Protein 3LDT (pdb70)

Sequence (141 aa):
GLVASIYRDSKRKIIRDLQKQDIQYVEYGDTRTLIIPTDKYFSSPRLNEICYPGLNNVIRLLNFYPQSTIYVAGFTDNVGSRKRKLSQAQAETTFLWANGIAAKRLKAEGYGDKNAISDNAIIHGSAQNRRIEIQWFTSEG

Solvent-accessible surface area: 8367 Å² total

Nearest PDB structures (foldseek):
  3ldt-assembly1_A-2  TM=1.003E+00  e=3.248E-28  Legionella pneumophila subsp. pneumophila str. Philadelphia 1
  6x65-assembly1_U  TM=7.907E-01  e=7.582E-18  Legionella pneumophila
  6jfw-assembly2_B  TM=7.444E-01  e=8.953E-09  Pseudomonas aeruginosa PAO1
  7muw-assembly1_BK  TM=6.669E-01  e=2.260E-05  Legionella pneumophila
  3wpx-assembly1_B  TM=5.841E-01  e=1.652E-04  Vibrio alginolyticus

Organism: Legionella pneumophila subsp. pneumophila (strain Philadelphia 1 / ATCC 33152 / DSM 7513) (NCBI:txid272624)

Radius of gyration: 14.78 Å; Cα contacts (8 Å, |Δi|>4): 199; chains: 1; bounding box: 31×34×52 Å

Secondary structure (DSSP, 8-state):
--TTHHHHHHHHHHHHHHHHTT-EEEEETTEEEEEEETTT----HHHHHHH-HHHHHHHHHHTT-TTSPEEEEEE-TTS----HHHHHHHHH--HHHHTT--TTTEEEPPTT-TTS---TTTS-GGGGTSEEEEEEE----

Foldseek 3Di:
DVVVVVVVVVLVVLQVVLVVLVWHWDDDAQKIKIKFQCVSQPADLCCCCVPRVNVVSVLVNVVVPLPKQKEKWWALVQPDDPPSPVGLVVSPSCSSVVVDRPPVSYDYADRPRPVDDQDCVRDDDNSNNGIMMMMIGHPPD

CATH classification: 3.30.1330.60

InterPro domains:
  IPR006665 OmpA-like domain [PF00691] (132-227)
  IPR006665 OmpA-like domain [PS51123] (120-237)
  IPR006665 OmpA-like domain [cd07185] (132-231)
  IPR027367 YMGG-like Gly-zipper [PF13441] (27-95)
  IPR036737 OmpA-like domain superfamily [G3DSA:3.30.1330.60] (92-238)
  IPR036737 OmpA-like domain superfamily [SSF103088] (120-233)
  IPR050330 Bacterial Outer Membrane Structural/Functional [PTHR30329] (100-236)

B-factor: mean 34.11, std 14.68, range [9.56, 80.3]

Structure (mmCIF, N/CA/C/O backbone):
data_3LDT
#
_entry.id   3LDT
#
_cell.length_a   78.062
_cell.length_b   78.062
_cell.length_c   140.044
_cell.angle_alpha   90.00
_cell.angle_beta   90.00
_cell.angle_gamma   90.00
#
_symmetry.space_group_name_H-M   'I 41 2 2'
#
loop_
_entity.id
_entity.type
_entity.pdbx_description
1 polymer 'Outer membrane protein, OmpA family protein'
2 non-polymer GLYCEROL
3 water water
#
loop_
_atom_site.group_PDB
_atom_site.id
_atom_site.type_symbol
_atom_site.label_atom_id
_atom_site.label_alt_id
_atom_site.label_comp_id
_atom_site.label_asym_id
_atom_site.label_entity_id
_atom_site.label_seq_id
_atom_site.pdbx_PDB_ins_code
_atom_site.Cartn_x
_atom_site.Cartn_y
_atom_site.Cartn_z
_atom_site.occupancy
_atom_site.B_iso_or_equiv
_atom_site.auth_seq_id
_atom_site.auth_comp_id
_atom_site.auth_asym_id
_atom_site.auth_atom_id
_atom_site.pdbx_PDB_model_num
ATOM 1 N N . GLY A 1 17 ? 69.634 -1.031 3.134 1.00 62.50 92 GLY A N 1
ATOM 2 C CA . GLY A 1 17 ? 71.029 -0.550 3.296 1.00 62.51 92 GLY A CA 1
ATOM 3 C C . GLY A 1 17 ? 71.195 0.774 2.590 1.00 62.67 92 GLY A C 1
ATOM 4 O O . GLY A 1 17 ? 70.511 1.012 1.594 1.00 62.84 92 GLY A O 1
ATOM 5 N N . LEU A 1 18 ? 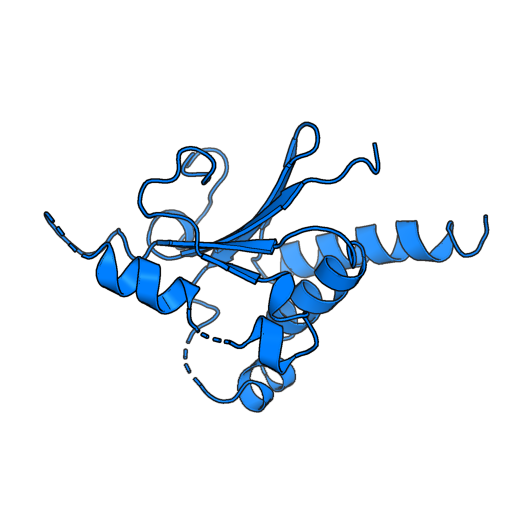72.106 1.611 3.089 1.00 62.45 93 LEU A N 1
ATOM 6 C CA . LEU A 1 18 ? 72.366 2.952 2.555 1.00 62.20 93 LEU A CA 1
ATOM 7 C C . LEU A 1 18 ? 71.747 3.885 3.576 1.00 61.12 93 LEU A C 1
ATOM 8 O O . LEU A 1 18 ? 72.418 4.731 4.165 1.00 61.30 93 LEU A O 1
ATOM 13 N N . VAL A 1 19 ? 70.442 3.722 3.754 1.00 60.28 94 VAL A N 1
ATOM 14 C CA . VAL A 1 19 ? 69.678 4.504 4.711 1.00 60.14 94 VAL A CA 1
ATOM 15 C C . VAL A 1 19 ? 69.760 3.749 6.044 1.00 59.61 94 VAL A C 1
ATOM 16 O O . VAL A 1 19 ? 68.992 3.980 6.975 1.00 61.11 94 VAL A O 1
ATOM 20 N N . ALA A 1 20 ? 70.713 2.827 6.112 1.00 58.26 95 ALA A N 1
ATOM 21 C CA . ALA A 1 20 ? 70.975 2.040 7.311 1.00 56.46 95 ALA A CA 1
ATOM 22 C C . ALA A 1 20 ? 72.455 2.275 7.478 1.00 55.46 95 ALA A C 1
ATOM 23 O O . ALA A 1 20 ? 73.042 2.057 8.537 1.00 55.24 95 ALA A O 1
ATOM 25 N N . SER A 1 21 ? 73.045 2.728 6.381 1.00 53.96 96 SER A N 1
ATOM 26 C CA . SER A 1 21 ? 74.457 3.041 6.323 1.00 52.94 96 SER A CA 1
ATOM 27 C C . SER A 1 21 ? 74.604 4.404 6.972 1.00 50.24 96 SER A C 1
ATOM 28 O O . SER A 1 21 ? 75.442 4.612 7.849 1.00 50.71 96 SER A O 1
ATOM 31 N N . ILE A 1 22 ? 73.758 5.325 6.533 1.00 47.58 97 ILE A N 1
ATOM 32 C CA . ILE A 1 22 ? 73.769 6.685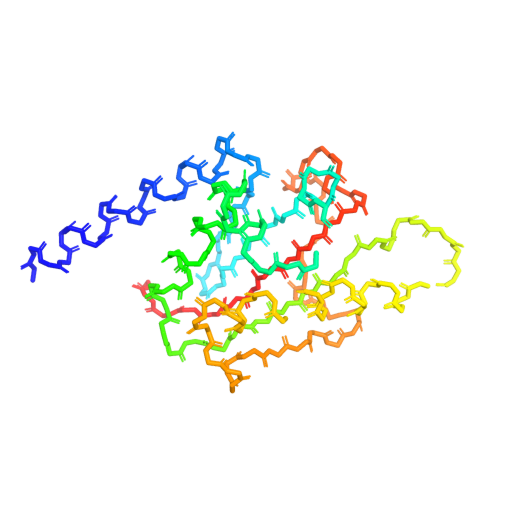 7.041 1.00 44.78 97 ILE A CA 1
ATOM 33 C C . ILE A 1 22 ? 73.350 6.735 8.511 1.00 42.29 97 ILE A C 1
ATOM 34 O O . ILE A 1 22 ? 73.964 7.440 9.311 1.00 41.23 97 ILE A O 1
ATOM 39 N N . TYR A 1 23 ? 72.311 5.987 8.864 1.00 39.71 98 TYR A N 1
ATOM 40 C CA . TYR A 1 23 ? 71.836 5.979 10.233 1.00 38.21 98 TYR A CA 1
ATOM 41 C C . TYR A 1 23 ? 72.894 5.489 11.225 1.00 36.21 98 TYR A C 1
ATOM 42 O O . TYR A 1 23 ? 73.187 6.180 12.193 1.00 35.30 98 TYR A O 1
ATOM 51 N N . ARG A 1 24 ? 73.482 4.320 10.984 1.00 35.85 99 ARG A N 1
ATOM 52 C CA . ARG A 1 24 ? 74.501 3.790 11.891 1.00 35.81 99 ARG A CA 1
ATOM 53 C C . ARG A 1 24 ? 75.656 4.759 12.072 1.00 34.04 99 ARG A C 1
ATOM 54 O O . ARG A 1 24 ? 76.116 4.977 13.187 1.00 33.32 99 ARG A O 1
ATOM 62 N N . ASP A 1 25 ? 76.123 5.331 10.969 1.00 31.41 100 ASP A N 1
ATOM 63 C CA . ASP A 1 25 ? 77.227 6.277 11.006 1.00 30.32 100 ASP A CA 1
ATOM 64 C C . ASP A 1 25 ? 76.848 7.531 11.803 1.00 28.51 100 ASP A C 1
ATOM 65 O O . ASP A 1 25 ? 77.649 8.047 12.577 1.00 26.86 100 ASP A O 1
ATOM 70 N N . SER A 1 26 ? 75.621 8.008 11.624 1.00 27.02 101 SER A N 1
ATOM 71 C CA . SER A 1 26 ? 75.154 9.192 12.346 1.00 26.82 101 SER A CA 1
ATOM 72 C C . SER A 1 26 ? 75.106 8.933 13.847 1.00 25.06 101 SER A C 1
ATOM 73 O O . SER A 1 26 ? 75.560 9.755 14.643 1.00 25.00 101 SER A O 1
ATOM 76 N N . LYS A 1 27 ? 74.547 7.787 14.225 1.00 24.49 102 LYS A N 1
ATOM 77 C CA . LYS A 1 27 ? 74.431 7.416 15.626 1.00 23.12 102 LYS A CA 1
ATOM 78 C C . LYS A 1 27 ? 75.795 7.388 16.305 1.00 22.40 102 LYS A C 1
ATOM 79 O O . LYS A 1 27 ? 75.952 7.918 17.405 1.00 21.63 102 LYS A O 1
ATOM 85 N N . ARG A 1 28 ? 76.786 6.792 15.648 1.00 20.25 103 ARG A N 1
ATOM 86 C CA . ARG A 1 28 ? 78.123 6.730 16.234 1.00 22.02 103 ARG A CA 1
ATOM 87 C C . ARG A 1 28 ? 78.680 8.138 16.475 1.00 21.54 103 ARG A C 1
ATOM 88 O O . ARG A 1 28 ? 79.380 8.382 17.456 1.00 20.87 103 ARG A O 1
ATOM 96 N N . LYS A 1 29 ? 78.357 9.069 15.585 1.00 21.11 104 LYS A N 1
ATOM 97 C CA . LYS A 1 29 ? 78.843 10.430 15.739 1.00 19.41 104 LYS A CA 1
ATOM 98 C C . LYS A 1 29 ? 78.104 11.150 16.856 1.00 16.27 104 LYS A C 1
ATOM 99 O O . LYS A 1 29 ? 78.700 11.907 17.614 1.00 16.09 104 LYS A O 1
ATOM 105 N N . ILE A 1 30 ? 76.805 10.913 16.960 1.00 15.76 105 ILE A N 1
ATOM 106 C CA . ILE A 1 30 ? 76.019 11.534 18.024 1.00 15.65 105 ILE A CA 1
ATOM 107 C C . ILE A 1 30 ? 76.599 11.102 19.372 1.00 15.20 105 ILE A C 1
ATOM 108 O O . ILE A 1 30 ? 76.852 11.923 20.249 1.00 13.50 105 ILE A O 1
ATOM 113 N N . ILE A 1 31 ? 76.841 9.804 19.515 1.00 16.30 106 ILE A N 1
ATOM 114 C CA . ILE A 1 31 ? 77.391 9.257 20.750 1.00 16.63 106 ILE A CA 1
ATOM 115 C C . ILE A 1 31 ? 78.729 9.898 21.090 1.00 18.45 106 ILE A C 1
ATOM 116 O O . ILE A 1 31 ? 78.976 10.279 22.236 1.00 15.97 106 ILE A O 1
ATOM 121 N N . ARG A 1 32 ? 79.578 10.042 20.080 1.00 19.38 107 ARG A N 1
ATOM 122 C CA . ARG A 1 32 ? 80.878 10.657 20.276 1.00 19.93 107 ARG A CA 1
ATOM 123 C C . ARG A 1 32 ? 80.740 12.125 20.680 1.00 19.39 107 ARG A C 1
ATOM 124 O O . ARG A 1 32 ? 81.461 12.598 21.555 1.00 18.95 107 ARG A O 1
ATOM 132 N N . ASP A 1 33 ? 79.820 12.853 20.050 1.00 18.62 108 ASP A N 1
ATOM 133 C CA . ASP A 1 33 ? 79.636 14.258 20.405 1.00 17.07 108 ASP A CA 1
ATOM 134 C C . ASP A 1 33 ? 79.095 14.382 21.820 1.00 16.25 108 ASP A C 1
ATOM 135 O O . ASP A 1 33 ? 79.498 15.271 22.571 1.00 13.55 108 ASP A O 1
ATOM 140 N N . LEU A 1 34 ? 78.174 13.493 22.174 1.00 14.92 109 LEU A N 1
ATOM 141 C CA . LEU A 1 34 ? 77.614 13.497 23.514 1.00 18.35 109 LEU A CA 1
ATOM 142 C C . LEU A 1 34 ? 78.754 13.321 24.502 1.00 19.08 109 LEU A C 1
ATOM 143 O O . LEU A 1 34 ? 78.800 13.996 25.523 1.00 19.18 109 LEU A O 1
ATOM 148 N N . GLN A 1 35 ? 79.683 12.421 24.179 1.00 21.31 110 GLN A N 1
ATOM 149 C CA . GLN A 1 35 ? 80.828 12.171 25.047 1.00 23.01 110 GLN A CA 1
ATOM 150 C C . GLN A 1 35 ? 81.624 13.457 25.278 1.00 22.74 110 GLN A C 1
ATOM 151 O O . GLN A 1 35 ? 82.004 13.768 26.408 1.00 21.70 110 GLN A O 1
ATOM 157 N N . LYS A 1 36 ? 81.880 14.197 24.203 1.00 22.06 111 LYS A N 1
ATOM 158 C CA . LYS A 1 36 ? 82.629 15.440 24.294 1.00 23.15 111 LYS A CA 1
ATOM 159 C C . LYS A 1 36 ? 81.830 16.489 25.054 1.00 23.41 111 LYS A C 1
ATOM 160 O O . LYS A 1 36 ? 82.400 17.406 25.646 1.00 24.39 111 LYS A O 1
ATOM 166 N N . GLN A 1 37 ? 80.508 16.350 25.026 1.00 21.28 112 GLN A N 1
ATOM 167 C CA . GLN A 1 37 ? 79.619 17.278 25.705 1.00 19.46 112 GLN A CA 1
ATOM 168 C C . GLN A 1 37 ? 79.341 16.802 27.136 1.00 20.31 112 GLN A C 1
ATOM 169 O O . GLN A 1 37 ? 78.402 17.252 27.782 1.00 18.97 112 GLN A O 1
ATOM 175 N N . ASP A 1 38 ? 80.176 15.884 27.618 1.00 19.45 113 ASP A N 1
ATOM 176 C CA . ASP A 1 38 ? 80.074 15.351 28.974 1.00 20.67 113 ASP A CA 1
ATOM 177 C C . ASP A 1 38 ? 78.819 14.555 29.307 1.00 18.34 113 ASP A C 1
ATOM 178 O O . ASP A 1 38 ? 78.374 14.536 30.453 1.00 17.16 113 ASP A O 1
ATOM 183 N N . ILE A 1 39 ? 78.238 13.903 28.309 1.00 17.08 114 ILE A N 1
ATOM 184 C CA . ILE A 1 39 ? 77.067 13.072 28.556 1.00 15.82 114 ILE A CA 1
ATOM 185 C C . ILE A 1 39 ? 77.527 11.655 28.210 1.00 16.64 114 ILE A C 1
ATOM 186 O O . IL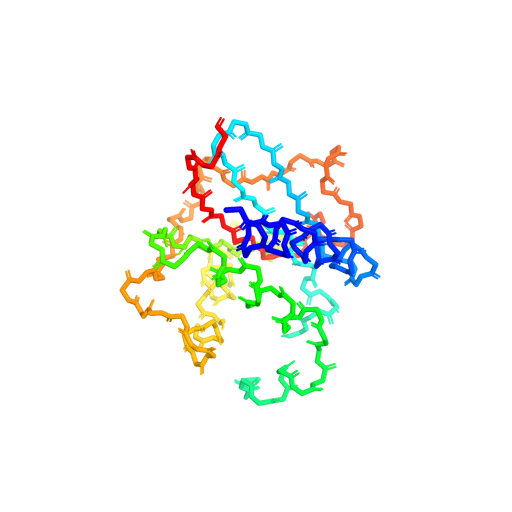E A 1 39 ? 77.992 11.407 27.104 1.00 17.92 114 ILE A O 1
ATOM 191 N N . GLN A 1 40 ? 77.430 10.741 29.170 1.00 17.19 115 GLN A N 1
ATOM 192 C CA . GLN A 1 40 ? 77.872 9.366 28.963 1.00 16.87 115 GLN A CA 1
ATOM 193 C C . GLN A 1 40 ? 76.772 8.460 28.468 1.00 15.66 115 GLN A C 1
ATOM 194 O O . GLN A 1 40 ? 75.632 8.548 28.918 1.00 15.86 115 GLN A O 1
ATOM 200 N N . TYR A 1 41 ? 77.139 7.570 27.552 1.00 14.67 116 TYR A N 1
ATOM 201 C CA . TYR A 1 41 ? 76.222 6.600 26.979 1.00 14.12 116 TYR A CA 1
ATOM 202 C C . TYR A 1 41 ? 76.758 5.228 27.366 1.00 14.88 116 TYR A C 1
ATOM 203 O O . TYR A 1 41 ? 77.874 4.868 27.005 1.00 16.48 116 TYR A O 1
ATOM 212 N N . VAL A 1 42 ? 75.965 4.470 28.108 1.00 14.57 117 VAL A N 1
ATOM 213 C CA . VAL A 1 42 ? 76.378 3.151 28.553 1.00 12.98 117 VAL A CA 1
ATOM 214 C C . VAL A 1 42 ? 75.571 2.086 27.851 1.00 13.70 117 VAL A C 1
ATOM 215 O O . VAL A 1 42 ? 74.348 2.133 27.832 1.00 15.09 117 VAL A O 1
ATOM 219 N N . GLU A 1 43 ? 76.261 1.124 27.261 1.00 13.19 118 GLU A N 1
ATOM 220 C CA . GLU A 1 43 ? 75.577 0.050 26.569 1.00 15.04 118 GLU A CA 1
ATOM 221 C C . GLU A 1 43 ? 76.004 -1.309 27.119 1.00 14.41 118 GLU A C 1
ATOM 222 O O . GLU A 1 43 ? 77.188 -1.542 27.371 1.00 14.13 118 GLU A O 1
ATOM 228 N N . TYR A 1 44 ? 75.026 -2.187 27.302 1.00 14.86 119 TYR A N 1
ATOM 229 C CA . TYR A 1 44 ? 75.260 -3.553 27.772 1.00 18.31 119 TYR A CA 1
ATOM 230 C C . TYR A 1 44 ? 73.992 -4.371 27.531 1.00 17.61 119 TYR A C 1
ATOM 231 O O . TYR A 1 44 ? 72.903 -3.985 27.951 1.00 19.22 119 TYR A O 1
ATOM 240 N N . GLY A 1 45 ? 74.132 -5.491 26.832 1.00 17.53 120 GLY A N 1
ATOM 241 C CA . GLY A 1 45 ? 72.968 -6.308 26.530 1.00 16.12 120 GLY A CA 1
ATOM 242 C C . GLY A 1 45 ? 72.005 -5.472 25.701 1.00 16.84 120 GLY A C 1
ATOM 243 O O . GLY A 1 45 ? 72.415 -4.794 24.759 1.00 15.23 120 GLY A O 1
ATOM 244 N N . ASP A 1 46 ? 70.725 -5.500 26.050 1.00 18.01 121 ASP A N 1
ATOM 245 C CA . ASP A 1 46 ? 69.729 -4.722 25.324 1.00 19.93 121 ASP A CA 1
ATOM 246 C C . ASP A 1 46 ? 69.442 -3.409 26.057 1.00 19.41 121 ASP A C 1
ATOM 2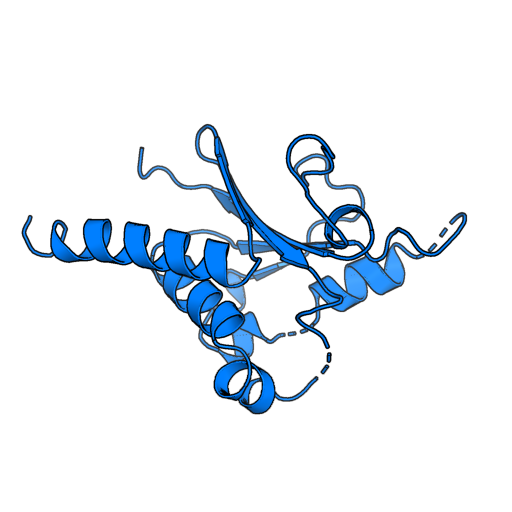47 O O . ASP A 1 46 ? 68.486 -2.705 25.745 1.00 19.01 121 ASP A O 1
ATOM 252 N N . THR A 1 47 ? 70.289 -3.087 27.029 1.00 18.31 122 THR A N 1
ATOM 253 C CA . THR A 1 47 ? 70.124 -1.879 27.823 1.00 16.91 122 THR A CA 1
ATOM 254 C C . THR A 1 47 ? 70.953 -0.715 27.330 1.00 15.53 122 THR A C 1
ATOM 255 O O . THR A 1 47 ? 72.129 -0.863 27.015 1.00 14.28 122 THR A O 1
ATOM 259 N N . ARG A 1 48 ? 70.315 0.451 27.265 1.00 15.80 123 ARG A N 1
ATOM 260 C CA . ARG A 1 48 ? 70.972 1.679 26.842 1.00 14.94 123 ARG A CA 1
ATOM 261 C C . ARG A 1 48 ? 70.701 2.721 27.914 1.00 16.69 123 ARG A C 1
ATOM 262 O O . ARG A 1 48 ? 69.562 2.875 28.385 1.00 15.93 123 ARG A O 1
ATOM 270 N N . THR A 1 49 ? 71.749 3.445 28.293 1.00 15.54 124 THR A N 1
ATOM 271 C CA . THR A 1 49 ? 71.624 4.438 29.336 1.00 15.33 124 THR A CA 1
ATOM 272 C C . THR A 1 49 ? 72.414 5.703 29.075 1.00 15.55 124 THR A C 1
ATOM 273 O O . THR A 1 49 ? 73.580 5.652 28.711 1.00 18.41 124 THR A O 1
ATOM 277 N N . LEU A 1 50 ? 71.757 6.841 29.252 1.00 14.37 125 LEU A N 1
ATOM 278 C CA . LEU A 1 50 ? 72.401 8.131 29.109 1.00 14.43 125 LEU A CA 1
ATOM 279 C C . LEU A 1 50 ? 72.592 8.668 30.535 1.00 15.15 125 LEU A C 1
ATOM 280 O O . LEU A 1 50 ? 71.690 8.567 31.361 1.00 15.55 125 LEU A O 1
ATOM 285 N N . ILE A 1 51 ? 73.769 9.205 30.832 1.00 15.17 126 ILE A N 1
ATOM 286 C CA . ILE A 1 51 ? 74.038 9.762 32.154 1.00 15.98 126 ILE A CA 1
ATOM 287 C C . ILE A 1 51 ? 74.369 11.239 31.985 1.00 15.66 126 ILE A C 1
ATOM 288 O O . ILE A 1 51 ? 75.405 11.596 31.440 1.00 15.93 126 ILE A O 1
ATOM 293 N N . ILE A 1 52 ? 73.475 12.087 32.472 1.00 17.62 127 ILE A N 1
ATOM 294 C CA . ILE A 1 52 ? 73.605 13.537 32.345 1.00 16.53 127 ILE A CA 1
ATOM 295 C C . ILE A 1 52 ? 73.979 14.285 33.631 1.00 16.79 127 ILE A C 1
ATOM 296 O O . ILE A 1 52 ? 73.214 14.289 34.593 1.00 16.37 127 ILE A O 1
ATOM 301 N N . PRO A 1 53 ? 75.161 14.935 33.652 1.00 18.23 128 PRO A N 1
ATOM 302 C CA . PRO A 1 53 ? 75.606 15.686 34.831 1.00 19.80 128 PRO A CA 1
ATOM 303 C C . PRO A 1 53 ? 74.784 16.960 35.002 1.00 22.51 128 PRO A C 1
ATOM 304 O O . PRO A 1 53 ? 74.854 17.902 34.208 1.00 21.86 128 PRO A O 1
ATOM 308 N N . THR A 1 54 ? 73.990 16.951 36.059 1.00 25.10 129 THR A N 1
ATOM 309 C CA . THR A 1 54 ? 73.103 18.038 36.408 1.00 28.02 129 THR A CA 1
ATOM 310 C C . THR A 1 54 ? 73.763 19.378 36.768 1.00 28.77 129 THR A C 1
ATOM 311 O O . THR A 1 54 ? 73.091 20.405 36.786 1.00 29.64 129 THR A O 1
ATOM 315 N N . ASP A 1 55 ? 75.062 19.376 37.053 1.00 28.67 130 ASP A N 1
ATOM 316 C CA . ASP A 1 55 ? 75.753 20.623 37.362 1.00 29.36 130 ASP A CA 1
ATOM 317 C C . ASP A 1 55 ? 76.073 21.380 36.087 1.00 29.68 130 ASP A C 1
ATOM 318 O O . ASP A 1 55 ? 76.301 22.579 36.120 1.00 30.45 130 ASP A O 1
ATOM 323 N N . LYS A 1 56 ? 76.109 20.667 34.969 1.00 29.10 131 LYS A N 1
ATOM 324 C CA . LYS A 1 56 ? 76.410 21.263 33.674 1.00 30.22 131 LYS A CA 1
ATOM 325 C C . LYS A 1 56 ? 75.128 21.584 32.916 1.00 29.65 131 LYS A C 1
ATOM 326 O O . LYS A 1 56 ? 75.044 22.568 32.187 1.00 31.60 131 LYS A O 1
ATOM 332 N N . TYR A 1 57 ? 74.128 20.736 33.092 1.00 29.13 132 TYR A N 1
ATOM 333 C CA . TYR A 1 57 ? 72.853 20.902 32.417 1.00 29.06 132 TYR A CA 1
ATOM 334 C C . TYR A 1 57 ? 71.813 21.290 33.462 1.00 33.03 132 TYR A C 1
ATOM 335 O O . TYR A 1 57 ? 71.044 20.454 33.944 1.00 32.97 132 TYR A O 1
ATOM 344 N N . PHE A 1 58 ? 71.793 22.571 33.822 1.00 39.32 133 PHE A N 1
ATOM 345 C CA . PHE A 1 58 ? 70.866 23.016 34.852 1.00 44.05 133 PHE A CA 1
ATOM 346 C C . PHE A 1 58 ? 69.408 22.856 34.489 1.00 46.25 133 PHE A C 1
ATOM 347 O O . PHE A 1 58 ? 68.573 22.706 35.373 1.00 46.51 133 PHE A O 1
ATOM 363 N N . SER A 1 61 ? 63.840 26.154 32.445 1.00 50.95 136 SER A N 1
ATOM 364 C CA . SER A 1 61 ? 62.454 25.716 32.422 1.00 51.04 136 SER A CA 1
ATOM 365 C C . SER A 1 61 ? 61.942 25.680 30.991 1.00 49.85 136 SER A C 1
ATOM 366 O O . SER A 1 61 ? 61.214 24.765 30.604 1.00 51.04 136 SER A O 1
ATOM 369 N N . SER A 1 62 ? 62.313 26.672 30.195 1.00 47.52 137 SER A N 1
ATOM 370 C CA . SER A 1 62 ? 61.850 26.684 28.823 1.00 46.66 137 SER A CA 1
ATOM 371 C C . SER A 1 62 ? 62.627 25.691 27.974 1.00 45.42 137 SER A C 1
ATOM 372 O O . SER A 1 62 ? 63.857 25.734 27.899 1.00 45.36 137 SER A O 1
ATOM 375 N N . PRO A 1 63 ? 61.910 24.760 27.335 1.00 43.48 138 PRO A N 1
ATOM 376 C CA . PRO A 1 63 ? 62.535 23.750 26.484 1.00 40.83 138 PRO A CA 1
ATOM 377 C C . PRO A 1 63 ? 63.330 24.452 25.411 1.00 38.56 138 PRO A C 1
ATOM 378 O O . PRO A 1 63 ? 64.335 23.938 24.922 1.00 38.33 138 PRO A O 1
ATOM 382 N N . ARG A 1 64 ? 62.874 25.648 25.067 1.00 36.58 139 ARG A N 1
ATOM 383 C CA . ARG A 1 64 ? 63.522 26.452 24.048 1.00 35.54 139 ARG A CA 1
ATOM 384 C C . ARG A 1 64 ? 64.900 26.890 24.531 1.00 34.49 139 ARG A C 1
ATOM 385 O O . ARG A 1 64 ? 65.866 26.811 23.776 1.00 36.14 139 ARG A O 1
ATOM 393 N N . LEU A 1 65 ? 65.002 27.343 25.782 1.00 33.27 140 LEU A N 1
ATOM 394 C CA . LEU A 1 65 ? 66.294 27.777 26.317 1.00 31.71 140 LEU A CA 1
ATOM 395 C C . LEU A 1 65 ? 67.294 26.634 26.302 1.00 29.52 140 LEU A C 1
ATOM 396 O O . LEU A 1 65 ? 68.442 26.823 25.925 1.00 26.65 140 LEU A O 1
ATOM 401 N N . ASN A 1 66 ? 66.850 25.453 26.723 1.00 28.97 141 ASN A N 1
ATOM 402 C CA . ASN A 1 66 ? 67.707 24.274 26.757 1.00 28.92 141 ASN A CA 1
ATOM 403 C C . ASN A 1 66 ? 68.094 23.762 25.374 1.00 28.96 141 ASN A C 1
ATOM 404 O O . ASN A 1 66 ? 69.239 23.391 25.160 1.00 27.40 141 ASN A O 1
ATOM 409 N N . GLU A 1 67 ? 67.139 23.717 24.450 1.00 30.89 142 GLU A N 1
ATOM 410 C CA . GLU A 1 67 ? 67.419 23.253 23.091 1.00 33.42 142 GLU A CA 1
ATOM 411 C C . GLU A 1 67 ? 68.404 24.196 22.433 1.00 34.35 142 GLU A C 1
ATOM 412 O O . GLU A 1 67 ? 69.400 23.788 21.835 1.00 35.13 142 GLU A O 1
ATOM 418 N N . ILE A 1 68 ? 68.114 25.477 22.573 1.00 35.45 143 ILE A N 1
ATOM 419 C CA . ILE A 1 68 ? 68.921 26.519 21.984 1.00 36.03 143 ILE A CA 1
ATOM 420 C C . ILE A 1 68 ? 70.302 26.674 22.586 1.00 36.18 143 ILE A C 1
ATOM 421 O O . ILE A 1 68 ? 71.270 26.877 21.860 1.00 39.49 143 ILE A O 1
ATOM 426 N N . CYS A 1 69 ? 70.408 26.564 23.904 1.00 34.54 144 CYS A N 1
ATOM 427 C CA . CYS A 1 69 ? 71.693 26.753 24.563 1.00 32.57 144 CYS A CA 1
ATOM 428 C C . CYS A 1 69 ? 72.538 25.507 24.809 1.00 32.42 144 CYS A C 1
ATOM 429 O O . CYS A 1 69 ? 73.763 25.603 24.883 1.00 33.34 144 CYS A O 1
ATOM 432 N N . TYR A 1 70 ? 71.906 24.343 24.937 1.00 28.10 145 TYR A N 1
ATOM 433 C CA . TYR A 1 70 ? 72.654 23.123 25.215 1.00 24.33 145 TYR A CA 1
ATOM 434 C C . TYR A 1 70 ? 72.664 22.102 24.090 1.00 22.07 145 TYR A C 1
ATOM 435 O O . TYR A 1 70 ? 71.739 21.298 23.977 1.00 20.66 145 TYR A O 1
ATOM 444 N N . PRO A 1 71 ? 73.720 22.104 23.254 1.00 20.01 146 PRO A N 1
ATOM 445 C CA . PRO A 1 71 ? 73.802 21.140 22.150 1.00 18.26 146 PRO A CA 1
ATOM 446 C C . PRO A 1 71 ? 73.662 19.692 22.638 1.00 16.79 146 PRO A C 1
ATOM 447 O O . PRO A 1 71 ? 73.026 18.870 21.993 1.00 17.26 146 PRO A O 1
ATOM 451 N N . GLY A 1 72 ? 74.246 19.396 23.791 1.00 16.66 147 GLY A N 1
ATOM 452 C CA . GLY A 1 72 ? 74.147 18.058 24.340 1.00 16.34 147 GLY A CA 1
ATOM 453 C C . GLY A 1 72 ? 72.715 17.579 24.528 1.00 14.96 147 GLY A C 1
ATOM 454 O O . GLY A 1 72 ? 72.387 16.452 24.187 1.00 14.46 147 GLY A O 1
ATOM 455 N N . LEU A 1 73 ? 71.847 18.423 25.067 1.00 16.11 148 LEU A N 1
ATOM 456 C CA . LEU A 1 73 ? 70.461 18.007 25.285 1.00 16.74 148 LEU A CA 1
ATOM 457 C C . LEU A 1 73 ? 69.780 17.783 23.963 1.00 17.90 148 LEU A C 1
ATOM 458 O O . LEU A 1 73 ? 68.870 16.963 23.844 1.00 16.05 148 LEU A O 1
ATOM 463 N N . ASN A 1 74 ? 70.237 18.535 22.974 1.00 18.54 149 ASN A N 1
ATOM 464 C CA . ASN A 1 74 ? 69.718 18.439 21.630 1.00 20.69 149 ASN A CA 1
ATOM 465 C C . ASN A 1 74 ? 70.165 17.100 21.036 1.00 18.24 149 ASN A C 1
ATOM 466 O O . ASN A 1 74 ? 69.427 16.474 20.279 1.00 17.97 149 ASN A O 1
ATOM 471 N N . ASN A 1 75 ? 71.379 16.675 21.378 1.00 14.27 150 ASN A N 1
ATOM 472 C CA . ASN A 1 75 ? 71.893 15.401 20.893 1.00 14.87 150 ASN A CA 1
ATOM 473 C C . ASN A 1 75 ? 71.234 14.213 21.574 1.00 13.43 150 ASN A C 1
ATOM 474 O O . ASN A 1 75 ? 71.208 13.120 21.024 1.00 14.66 150 ASN A O 1
ATOM 479 N N . VAL A 1 76 ? 70.694 14.436 22.768 1.00 12.57 151 VAL A N 1
ATOM 480 C CA . VAL A 1 76 ? 69.999 13.377 23.491 1.00 13.98 151 VAL A CA 1
ATOM 481 C C . VAL A 1 76 ? 68.682 13.072 22.768 1.00 14.60 151 VAL A C 1
ATOM 482 O O . VAL A 1 76 ? 68.254 11.923 22.691 1.00 15.50 151 VAL A O 1
ATOM 486 N N . ILE A 1 77 ? 68.045 14.113 22.248 1.00 14.89 152 ILE A N 1
ATOM 487 C CA . ILE A 1 77 ? 66.791 13.963 21.522 1.00 15.03 152 ILE A CA 1
ATOM 488 C C . ILE A 1 77 ? 67.060 13.187 20.240 1.00 14.59 152 ILE A C 1
ATOM 489 O O . ILE A 1 77 ? 66.374 12.212 19.930 1.00 14.50 152 ILE A O 1
ATOM 494 N N . ARG A 1 78 ? 68.068 13.622 19.494 1.00 14.59 153 ARG A N 1
ATOM 495 C CA . ARG A 1 78 ? 68.406 12.944 18.252 1.00 14.85 153 ARG A CA 1
ATOM 496 C C . ARG A 1 78 ? 68.660 11.465 18.495 1.00 15.49 153 ARG A C 1
ATOM 497 O O . ARG A 1 78 ? 68.214 10.632 17.730 1.00 18.47 153 ARG A O 1
ATOM 505 N N . LEU A 1 79 ? 69.359 11.128 19.570 1.00 15.53 154 LEU A N 1
ATOM 506 C CA . LEU A 1 79 ? 69.616 9.729 19.845 1.00 16.03 154 LEU A CA 1
ATOM 507 C C . LEU A 1 79 ? 68.331 8.992 20.196 1.00 17.31 154 LEU A C 1
ATOM 508 O O . LEU A 1 79 ? 68.107 7.874 19.736 1.00 17.49 154 LEU A O 1
ATOM 513 N N . LEU A 1 80 ? 67.486 9.602 21.018 1.00 17.86 155 LEU A N 1
ATOM 514 C CA . LEU A 1 80 ? 66.241 8.943 21.388 1.00 18.67 155 LEU A CA 1
ATOM 515 C C . LEU A 1 80 ? 65.357 8.749 20.165 1.00 20.94 155 LEU A C 1
ATOM 516 O O . LEU A 1 80 ? 64.508 7.866 20.156 1.00 22.78 155 LEU A O 1
ATOM 521 N N . ASN A 1 81 ? 65.564 9.561 19.130 1.00 22.74 156 ASN A N 1
ATOM 522 C CA . ASN A 1 81 ? 64.776 9.435 17.911 1.00 25.64 156 ASN A CA 1
ATOM 523 C C . ASN A 1 81 ? 65.212 8.249 17.063 1.00 27.36 156 ASN A C 1
ATOM 524 O O . ASN A 1 81 ? 64.664 8.004 15.998 1.00 27.96 156 ASN A O 1
ATOM 529 N N . PHE A 1 82 ? 66.206 7.518 17.542 1.00 28.29 157 PHE A N 1
ATOM 530 C CA . PHE A 1 82 ? 66.675 6.330 16.848 1.00 28.95 157 PHE A CA 1
ATOM 531 C C . PHE A 1 82 ? 65.811 5.178 17.332 1.00 28.96 157 PHE A C 1
ATOM 532 O O . PHE A 1 82 ? 65.687 4.154 16.668 1.00 29.32 157 PHE A O 1
ATOM 540 N N . TYR A 1 83 ? 65.202 5.377 18.497 1.00 28.81 158 TYR A N 1
ATOM 541 C CA . TYR A 1 83 ? 64.352 4.375 19.125 1.00 29.80 158 TYR A CA 1
ATOM 542 C C . TYR A 1 83 ? 62.942 4.918 19.345 1.00 32.60 158 TYR A C 1
ATOM 543 O O . TYR A 1 83 ? 62.501 5.070 20.479 1.00 32.58 158 TYR A O 1
ATOM 552 N N . PRO A 1 84 ? 62.208 5.200 18.259 1.00 35.09 159 PRO A N 1
ATOM 553 C CA . PRO A 1 84 ? 60.847 5.733 18.392 1.00 38.11 159 PRO A CA 1
ATOM 554 C C . PRO A 1 84 ? 59.774 4.753 18.872 1.00 40.52 159 PRO A C 1
ATOM 555 O O . PRO A 1 84 ? 58.604 5.109 18.960 1.00 43.57 159 PRO A O 1
ATOM 559 N N . GLN A 1 85 ? 60.170 3.533 19.207 1.00 42.33 160 GLN A N 1
ATOM 560 C CA . GLN A 1 85 ? 59.209 2.530 19.658 1.00 43.35 160 GLN A CA 1
ATOM 561 C C . GLN A 1 85 ? 59.518 2.036 21.063 1.00 42.34 160 GLN A C 1
ATOM 562 O O . GLN A 1 85 ? 58.788 1.210 21.619 1.00 42.25 160 GLN A O 1
ATOM 568 N N . SER A 1 86 ? 60.599 2.547 21.638 1.00 39.52 161 SER A N 1
ATOM 569 C CA . SER A 1 86 ? 61.002 2.135 22.969 1.00 37.10 161 SER A CA 1
ATOM 570 C C . SER A 1 86 ? 60.457 3.045 24.049 1.00 34.75 161 SER A C 1
ATOM 571 O O . SER A 1 86 ? 60.336 4.250 23.852 1.00 36.20 161 SER A O 1
ATOM 574 N N . THR A 1 87 ? 60.123 2.451 25.188 1.00 33.62 162 THR A N 1
ATOM 575 C CA . THR A 1 87 ? 59.640 3.205 26.330 1.00 32.80 162 THR A CA 1
ATOM 576 C C . THR A 1 87 ? 60.872 3.845 26.966 1.00 31.43 162 THR A C 1
ATOM 577 O O . THR A 1 87 ? 61.884 3.179 27.205 1.00 30.36 162 THR A O 1
ATOM 581 N N . ILE A 1 88 ? 60.783 5.141 27.233 1.00 29.28 163 ILE A N 1
ATOM 582 C CA . ILE A 1 88 ? 61.897 5.871 27.813 1.00 27.08 163 ILE A CA 1
ATOM 583 C C . ILE A 1 88 ? 61.723 6.093 29.305 1.00 25.06 163 ILE A C 1
ATOM 584 O O . ILE A 1 88 ? 60.787 6.760 29.735 1.00 25.03 163 ILE A O 1
ATOM 589 N N . TYR A 1 89 ? 62.636 5.523 30.085 1.00 24.63 164 TYR A N 1
ATOM 590 C CA . TYR A 1 89 ? 62.618 5.645 31.542 1.00 23.58 164 TYR A CA 1
ATOM 591 C C . TYR A 1 89 ? 63.602 6.716 31.971 1.00 22.45 164 TYR A C 1
ATOM 592 O O . TYR A 1 89 ? 64.697 6.814 31.420 1.00 22.54 164 TYR A O 1
ATOM 601 N N . VAL A 1 90 ? 63.204 7.508 32.965 1.00 21.84 165 VAL A N 1
ATOM 602 C CA . VAL A 1 90 ? 64.029 8.598 33.472 1.00 20.86 165 VAL A CA 1
ATOM 603 C C . VAL A 1 90 ? 64.178 8.562 34.997 1.00 20.54 165 VAL A C 1
ATOM 604 O O . VAL A 1 90 ? 63.203 8.444 35.731 1.00 19.61 165 VAL A O 1
ATOM 608 N N . ALA A 1 91 ? 65.411 8.670 35.467 1.00 22.22 166 ALA A N 1
ATOM 609 C CA . ALA A 1 91 ? 65.680 8.639 36.897 1.00 23.18 166 ALA A CA 1
ATOM 610 C C . ALA A 1 91 ? 66.435 9.881 37.316 1.00 24.86 166 ALA A C 1
ATOM 611 O O . ALA A 1 91 ? 67.287 10.381 36.584 1.00 25.52 166 ALA A O 1
ATOM 613 N N . GLY A 1 92 ? 66.111 10.380 38.501 1.00 26.24 167 GLY A N 1
ATOM 614 C CA . GLY A 1 92 ? 66.785 11.554 39.006 1.00 25.97 167 GLY A CA 1
ATOM 615 C C . GLY A 1 92 ? 67.685 11.144 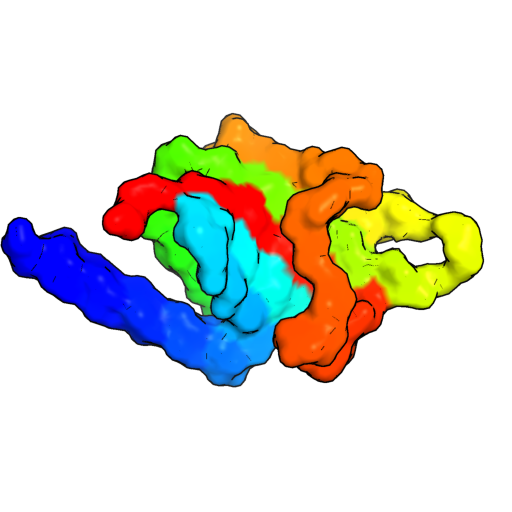40.148 1.00 28.02 167 GLY A C 1
ATOM 616 O O . GLY A 1 92 ? 67.427 10.155 40.824 1.00 26.75 167 GLY A O 1
ATOM 617 N N . PHE A 1 93 ? 68.756 11.893 40.356 1.00 31.15 168 PHE A N 1
ATOM 618 C CA . PHE A 1 93 ? 69.661 11.591 41.441 1.00 36.05 168 PHE A CA 1
ATOM 619 C C . PHE A 1 93 ? 70.403 12.826 41.925 1.00 39.89 168 PHE A C 1
ATOM 620 O O . PHE A 1 93 ? 71.487 13.145 41.452 1.00 40.57 168 PHE A O 1
ATOM 628 N N . THR A 1 94 ? 69.769 13.548 42.837 1.00 45.32 169 THR A N 1
ATOM 629 C CA . THR A 1 94 ? 70.384 14.701 43.479 1.00 51.35 169 THR A CA 1
ATOM 630 C C . THR A 1 94 ? 70.527 14.052 44.830 1.00 54.56 169 THR A C 1
ATOM 631 O O . THR A 1 94 ? 70.773 14.704 45.839 1.00 54.94 169 THR A O 1
ATOM 635 N N . ASP A 1 95 ? 70.322 12.736 44.791 1.00 59.24 170 ASP A N 1
ATOM 636 C CA . ASP A 1 95 ? 70.364 11.833 45.930 1.00 63.25 170 ASP A CA 1
ATOM 637 C C . ASP A 1 95 ? 71.733 11.906 46.596 1.00 64.04 170 ASP A C 1
ATOM 638 O O . ASP A 1 95 ? 72.162 10.984 47.282 1.00 64.90 170 ASP A O 1
ATOM 643 N N . ASN A 1 96 ? 72.425 13.017 46.404 1.00 64.95 171 ASN A N 1
ATOM 644 C CA . ASN A 1 96 ? 73.715 13.176 47.045 1.00 66.62 171 ASN A CA 1
ATOM 645 C C . ASN A 1 96 ? 73.503 14.094 48.231 1.00 67.52 171 ASN A C 1
ATOM 646 O O . ASN A 1 96 ? 74.068 13.888 49.307 1.00 67.05 171 ASN A O 1
ATOM 651 N N . VAL A 1 97 ? 72.680 15.122 48.032 1.00 69.00 172 VAL A N 1
ATOM 652 C CA . VAL A 1 97 ? 72.425 16.052 49.144 1.00 70.49 172 VAL A CA 1
ATOM 653 C C . VAL A 1 97 ? 71.819 15.179 50.227 1.00 71.49 172 VAL A C 1
ATOM 654 O O . VAL A 1 97 ? 71.333 14.091 49.906 1.00 71.99 172 VAL A O 1
ATOM 658 N N . GLY A 1 98 ? 71.683 15.643 51.473 1.00 72.38 173 GLY A N 1
ATOM 659 C CA . GLY A 1 98 ? 71.142 14.631 52.362 1.00 72.83 173 GLY A CA 1
ATOM 660 C C . GLY A 1 98 ? 70.481 14.274 53.674 1.00 73.60 173 GLY A C 1
ATOM 661 O O . GLY A 1 98 ? 69.852 15.025 54.423 1.00 73.89 173 GLY A O 1
ATOM 662 N N . SER A 1 99 ? 70.762 12.987 53.905 1.00 74.36 174 SER A N 1
ATOM 663 C CA . SER A 1 99 ? 70.349 12.123 55.008 1.00 74.83 174 SER A CA 1
ATOM 664 C C . SER A 1 99 ? 69.204 11.243 54.523 1.00 74.31 174 SER A C 1
ATOM 665 O O . SER A 1 99 ? 69.426 10.473 53.610 1.00 74.84 174 SER A O 1
ATOM 668 N N . ARG A 1 100 ? 68.002 11.311 55.069 1.00 73.54 175 ARG A N 1
ATOM 669 C CA . ARG A 1 100 ? 66.977 10.381 54.566 1.00 73.17 175 ARG A CA 1
ATOM 670 C C . ARG A 1 100 ? 66.172 10.982 53.407 1.00 72.79 175 ARG A C 1
ATOM 671 O O . ARG A 1 100 ? 66.365 10.513 52.274 1.00 72.64 175 ARG A O 1
ATOM 679 N N . LYS A 1 103 ? 65.245 12.879 50.189 1.00 57.29 178 LYS A N 1
ATOM 680 C CA . LYS A 1 103 ? 65.241 13.642 48.949 1.00 57.48 178 LYS A CA 1
ATOM 681 C C . LYS A 1 103 ? 64.897 12.825 47.737 1.00 56.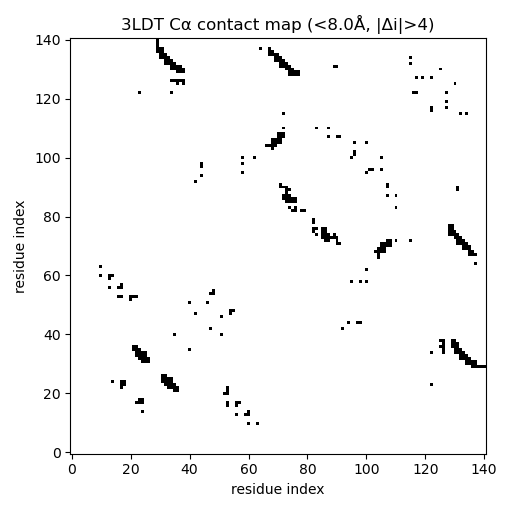77 178 LYS A C 1
ATOM 682 O O . LYS A 1 103 ? 65.256 13.186 46.607 1.00 56.97 178 LYS A O 1
ATOM 688 N N . ARG A 1 104 ? 64.231 11.695 47.938 1.00 55.28 179 ARG A N 1
ATOM 689 C CA . ARG A 1 104 ? 63.872 10.879 46.772 1.00 53.92 179 ARG A CA 1
ATOM 690 C C . ARG A 1 104 ? 62.948 11.809 45.999 1.00 52.06 179 ARG A C 1
ATOM 691 O O . ARG A 1 104 ? 62.709 11.600 44.820 1.00 51.26 179 ARG A O 1
ATOM 699 N N . LYS A 1 105 ? 62.494 12.864 46.685 1.00 49.51 180 LYS A N 1
ATOM 700 C CA . LYS A 1 105 ? 61.607 13.880 46.146 1.00 47.20 180 LYS A CA 1
ATOM 701 C C . LYS A 1 105 ? 62.263 14.666 45.027 1.00 45.55 180 LYS A C 1
ATOM 702 O O . LYS A 1 105 ? 61.803 14.624 43.891 1.00 44.73 180 LYS A O 1
ATOM 708 N N . LEU A 1 106 ? 63.315 15.409 45.356 1.00 43.96 181 LEU A N 1
ATOM 709 C CA . LEU A 1 106 ? 64.001 16.213 44.356 1.00 42.47 181 LEU A CA 1
ATOM 710 C C . LEU A 1 106 ? 64.530 15.361 43.211 1.00 40.29 181 LEU A C 1
ATOM 711 O O . LEU A 1 106 ? 64.758 15.864 42.112 1.00 41.42 181 LEU A O 1
ATOM 716 N N . SER A 1 107 ? 64.729 14.071 43.460 1.00 37.69 182 SER A N 1
ATOM 717 C CA . SER A 1 107 ? 65.211 13.177 42.417 1.00 35.96 182 SER A CA 1
ATOM 718 C C . SER A 1 107 ? 64.036 12.903 41.492 1.00 34.45 182 SER A C 1
ATOM 719 O O . SER A 1 107 ? 64.143 13.046 40.276 1.00 33.15 182 SER A O 1
ATOM 722 N N . GLN A 1 108 ? 62.913 12.513 42.082 1.00 34.98 183 GLN A N 1
ATOM 723 C CA . GLN A 1 108 ? 61.701 12.275 41.316 1.00 36.84 183 GLN A CA 1
ATOM 724 C C . GLN A 1 108 ? 61.419 13.578 40.587 1.00 36.18 183 GLN A C 1
ATOM 725 O O . GLN A 1 108 ? 60.939 13.590 39.453 1.00 36.32 183 GLN A O 1
ATOM 731 N N . ALA A 1 109 ? 61.753 14.676 41.257 1.00 34.77 184 ALA A N 1
ATOM 732 C CA . ALA A 1 109 ? 61.538 16.006 40.726 1.00 34.22 184 ALA A CA 1
ATOM 733 C C . ALA A 1 109 ? 62.300 16.276 39.441 1.00 33.94 184 ALA A C 1
ATOM 734 O O . ALA A 1 109 ? 61.689 16.537 38.413 1.00 34.06 184 ALA A O 1
ATOM 736 N N . GLN A 1 110 ? 63.627 16.220 39.475 1.00 33.03 185 GLN A N 1
ATOM 737 C CA . GLN A 1 110 ? 64.358 16.503 38.250 1.00 34.15 185 GLN A CA 1
ATOM 738 C C . GLN A 1 110 ? 64.102 15.486 37.147 1.00 31.79 185 GLN A C 1
ATOM 739 O O . GLN A 1 110 ? 64.338 15.765 35.977 1.00 31.78 185 GLN A O 1
ATOM 745 N N . ALA A 1 111 ? 63.599 14.317 37.519 1.00 30.46 186 ALA A N 1
ATOM 746 C CA . ALA A 1 111 ? 63.271 13.301 36.532 1.00 31.43 186 ALA A CA 1
ATOM 747 C C . ALA A 1 111 ? 62.062 13.820 35.750 1.00 31.13 186 ALA A C 1
ATOM 748 O O . ALA A 1 111 ? 61.970 13.652 34.531 1.00 30.86 186 ALA A O 1
ATOM 750 N N . GLU A 1 112 ? 61.132 14.453 36.463 1.00 32.77 187 GLU A N 1
ATOM 751 C CA . GLU A 1 112 ? 59.941 15.014 35.833 1.00 33.23 187 GLU A CA 1
ATOM 752 C C . GLU A 1 112 ? 60.358 16.167 34.918 1.00 32.40 187 GLU A C 1
ATOM 753 O O . GLU A 1 112 ? 59.828 16.326 33.816 1.00 30.63 187 GLU A O 1
ATOM 759 N N . THR A 1 113 ? 61.329 16.953 35.377 1.00 31.55 188 THR A N 1
ATOM 760 C CA . THR A 1 113 ? 61.849 18.080 34.611 1.00 31.05 188 THR A CA 1
ATOM 761 C C . THR A 1 113 ? 62.383 17.599 33.267 1.00 30.75 188 THR A C 1
ATOM 762 O O . THR A 1 113 ? 62.092 18.180 32.223 1.00 30.69 188 THR A O 1
ATOM 782 N N . THR A 1 116 ? 59.399 16.423 31.002 1.00 25.33 191 THR A N 1
ATOM 783 C CA . THR A 1 116 ? 58.677 17.519 30.377 1.00 23.80 191 THR A CA 1
ATOM 784 C C . THR A 1 116 ? 59.512 18.059 29.227 1.00 22.77 191 THR A C 1
ATOM 785 O O . THR A 1 116 ? 58.991 18.384 28.167 1.00 24.08 191 THR A O 1
ATOM 789 N N . PHE A 1 117 ? 60.818 18.145 29.438 1.00 23.06 192 PHE A N 1
ATOM 790 C CA . PHE A 1 117 ? 61.717 18.639 28.402 1.00 23.29 192 PHE A CA 1
ATOM 791 C C . PHE A 1 117 ? 61.723 17.716 27.189 1.00 23.27 192 PHE A C 1
ATOM 792 O O . PHE A 1 117 ? 61.694 18.176 26.055 1.00 23.66 192 PHE A O 1
ATOM 800 N N . LEU A 1 118 ? 61.778 16.413 27.433 1.00 24.03 193 LEU A N 1
ATOM 801 C CA . LEU A 1 118 ? 61.791 15.445 26.341 1.00 25.07 193 LEU A CA 1
ATOM 802 C C . LEU A 1 118 ? 60.472 15.516 25.581 1.00 25.93 193 LEU A C 1
ATOM 803 O O . LEU A 1 118 ? 60.458 15.612 24.356 1.00 25.51 193 LEU A O 1
ATOM 808 N N . TRP A 1 119 ? 59.369 15.479 26.322 1.00 27.63 194 TRP A N 1
ATOM 809 C CA . TRP A 1 119 ? 58.041 15.567 25.729 1.00 29.01 194 TRP A CA 1
ATOM 810 C C . TRP A 1 119 ? 57.939 16.847 24.911 1.00 28.98 194 TRP A C 1
ATOM 811 O O . TRP A 1 119 ? 57.650 16.814 23.722 1.00 29.40 194 TRP A O 1
ATOM 822 N N . ALA A 1 120 ? 58.195 17.978 25.554 1.00 30.87 195 ALA A N 1
ATOM 823 C CA . ALA A 1 120 ? 58.138 19.270 24.882 1.00 31.88 195 ALA A CA 1
ATOM 824 C C . ALA A 1 120 ? 58.926 19.258 23.587 1.00 33.62 195 ALA A C 1
ATOM 825 O O . ALA A 1 120 ? 58.621 20.009 22.659 1.00 35.02 195 ALA A O 1
ATOM 827 N N . ASN A 1 121 ? 59.939 18.404 23.510 1.00 35.52 196 ASN A N 1
ATOM 828 C CA . ASN A 1 121 ? 60.748 18.366 22.309 1.00 37.51 196 ASN A CA 1
ATOM 829 C C . ASN A 1 121 ? 60.475 17.259 21.301 1.00 38.52 196 ASN A C 1
ATOM 830 O O . ASN A 1 121 ? 61.312 16.992 20.441 1.00 40.06 196 ASN A O 1
ATOM 835 N N . GLY A 1 122 ? 59.313 16.620 21.390 1.00 38.61 197 GLY A N 1
ATOM 836 C CA . GLY A 1 122 ? 58.984 15.604 20.404 1.00 37.45 197 GLY A CA 1
ATOM 837 C C . GLY A 1 122 ? 58.821 14.166 20.839 1.00 38.13 197 GLY A C 1
ATOM 838 O O . GLY A 1 122 ? 58.390 13.333 20.046 1.00 37.09 197 GLY A O 1
ATOM 839 N N . ILE A 1 123 ? 59.150 13.863 22.086 1.00 38.46 198 ILE A N 1
ATOM 840 C CA . ILE A 1 123 ? 59.034 12.496 22.562 1.00 39.27 198 ILE A CA 1
ATOM 841 C C . ILE A 1 123 ? 57.630 12.207 23.084 1.00 41.02 198 ILE A C 1
ATOM 842 O O . ILE A 1 123 ? 57.164 12.837 24.033 1.00 41.30 198 ILE A O 1
ATOM 847 N N . ALA A 1 124 ? 56.962 11.251 22.446 1.00 41.92 199 ALA A N 1
ATOM 848 C CA . ALA A 1 124 ? 55.609 10.850 22.818 1.00 42.65 199 ALA A CA 1
ATOM 849 C C . ALA A 1 124 ? 55.462 10.723 24.326 1.00 43.24 199 ALA A C 1
ATOM 850 O O . ALA A 1 124 ? 56.234 10.028 24.973 1.00 43.89 199 ALA A O 1
ATOM 852 N N . ALA A 1 125 ? 54.462 11.399 24.880 1.00 43.34 200 ALA A N 1
ATOM 853 C CA . ALA A 1 125 ? 54.217 11.370 26.314 1.00 43.43 200 ALA A CA 1
ATOM 854 C C . ALA A 1 125 ? 53.963 9.945 26.777 1.00 44.44 200 ALA A C 1
ATOM 855 O O . ALA A 1 125 ? 54.272 9.585 27.919 1.00 44.91 200 ALA A O 1
ATOM 857 N N . LYS A 1 126 ? 53.395 9.137 25.887 1.00 45.04 201 LYS A N 1
ATOM 858 C CA . LYS A 1 126 ? 53.096 7.747 26.201 1.00 45.37 201 LYS A CA 1
ATOM 859 C C . LYS A 1 126 ? 54.388 6.964 26.410 1.00 43.65 201 LYS A C 1
ATOM 860 O O . LYS A 1 126 ? 54.419 6.014 27.181 1.00 43.40 201 LYS A O 1
ATOM 866 N N . ARG A 1 127 ? 55.454 7.376 25.728 1.00 41.88 202 ARG A N 1
ATOM 867 C CA . ARG A 1 127 ? 56.751 6.716 25.838 1.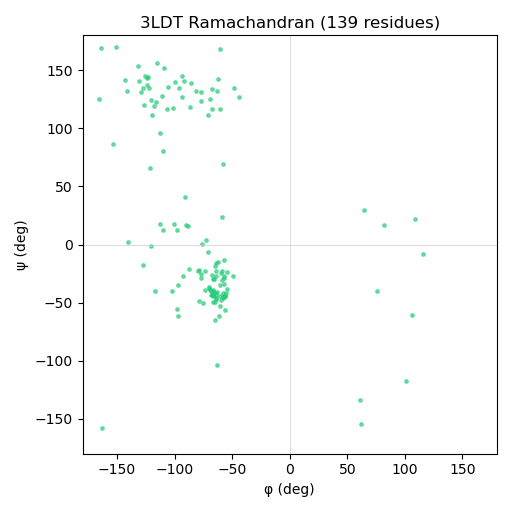00 39.32 202 ARG A CA 1
ATOM 868 C C . ARG A 1 127 ? 57.499 7.081 27.118 1.00 38.24 202 ARG A C 1
ATOM 869 O O . ARG A 1 127 ? 58.337 6.314 27.581 1.00 39.03 202 ARG A O 1
ATOM 877 N N . LEU A 1 128 ? 57.205 8.250 27.682 1.00 37.17 203 LEU A N 1
ATOM 878 C CA . LEU A 1 128 ? 57.878 8.699 28.902 1.00 35.27 203 LEU A CA 1
ATOM 879 C C . LEU A 1 128 ? 57.316 8.105 30.171 1.00 35.17 203 LEU A C 1
ATOM 880 O O . LEU A 1 128 ? 56.106 8.107 30.387 1.00 35.24 203 LEU A O 1
ATOM 885 N N . LYS A 1 129 ? 58.220 7.611 31.011 1.00 36.29 204 LYS A N 1
ATOM 886 C CA . LYS A 1 129 ? 57.877 7.010 32.292 1.00 37.01 204 LYS A CA 1
ATOM 887 C C . LYS A 1 129 ? 58.924 7.362 33.341 1.00 37.30 204 LYS A C 1
ATOM 888 O O . LYS A 1 129 ? 60.118 7.407 33.052 1.00 37.45 204 LYS A O 1
ATOM 894 N N . ALA A 1 130 ? 58.466 7.607 34.562 1.00 37.52 205 ALA A N 1
ATOM 895 C CA . ALA A 1 130 ? 59.347 7.949 35.663 1.00 39.06 205 ALA A CA 1
ATOM 896 C C . ALA A 1 130 ? 59.710 6.689 36.422 1.00 41.11 205 ALA A C 1
ATOM 897 O O . ALA A 1 130 ? 58.838 5.931 36.837 1.00 42.93 205 ALA A O 1
ATOM 899 N N . GLU A 1 131 ? 61.001 6.461 36.605 1.00 42.18 206 GLU A N 1
ATOM 900 C CA . GLU A 1 131 ? 61.441 5.286 37.328 1.00 44.49 206 GLU A CA 1
ATOM 901 C C . GLU A 1 131 ? 61.048 5.378 38.793 1.00 46.91 206 GLU A C 1
ATOM 902 O O . GLU A 1 131 ? 61.221 6.417 39.427 1.00 47.27 206 GLU A O 1
ATOM 908 N N . GLY A 1 132 ? 60.504 4.290 39.327 1.00 49.32 207 GLY A N 1
ATOM 909 C CA . GLY A 1 132 ? 60.130 4.285 40.726 1.00 51.66 207 GLY A CA 1
ATOM 910 C C . GLY A 1 132 ? 61.417 4.458 41.502 1.00 53.54 207 GLY A C 1
ATOM 911 O O . GLY A 1 132 ? 62.399 3.779 41.214 1.00 54.10 207 GLY A O 1
ATOM 912 N N . TYR A 1 133 ? 61.424 5.366 42.473 1.00 55.27 208 TYR A N 1
ATOM 913 C CA . TYR A 1 133 ? 62.624 5.615 43.263 1.00 56.57 208 TYR A CA 1
ATOM 914 C C . TYR A 1 133 ? 63.257 4.331 43.773 1.00 56.03 208 TYR A C 1
ATOM 915 O O . TYR A 1 133 ? 62.567 3.448 44.281 1.00 56.33 208 TYR A O 1
ATOM 924 N N . GLY A 1 134 ? 64.577 4.243 43.646 1.00 55.37 209 GLY A N 1
ATOM 925 C CA . GLY A 1 134 ? 65.287 3.059 44.090 1.00 54.64 209 GLY A CA 1
ATOM 926 C C . GLY A 1 134 ? 65.223 1.945 43.060 1.00 54.05 209 GLY A C 1
ATOM 927 O O . GLY A 1 134 ? 65.486 0.783 43.374 1.00 54.50 209 GLY A O 1
ATOM 928 N N . ASP A 1 135 ? 64.862 2.298 41.829 1.00 52.48 210 ASP A N 1
ATOM 929 C CA . ASP A 1 135 ? 64.768 1.325 40.748 1.00 50.58 210 ASP A CA 1
ATOM 930 C C . ASP A 1 135 ? 66.135 0.694 40.537 1.00 49.49 210 ASP A C 1
ATOM 931 O O . ASP A 1 135 ? 67.094 1.370 40.172 1.00 50.45 210 ASP A O 1
ATOM 936 N N . LYS A 1 136 ? 66.204 -0.610 40.775 1.00 48.04 211 LYS A N 1
ATOM 937 C CA . LYS A 1 136 ? 67.434 -1.377 40.653 1.00 46.23 211 LYS A CA 1
ATOM 938 C C . LYS A 1 136 ? 68.118 -1.323 39.295 1.00 43.96 211 LYS A C 1
ATOM 939 O O . LYS A 1 136 ? 69.261 -1.740 39.174 1.00 44.38 211 LYS A O 1
ATOM 945 N N . ASN A 1 137 ? 67.432 -0.827 38.274 1.00 41.20 212 ASN A N 1
ATOM 946 C CA . ASN A 1 137 ? 68.032 -0.754 36.945 1.00 38.88 212 ASN A CA 1
ATOM 947 C C . ASN A 1 137 ? 68.977 0.432 36.777 1.00 36.51 212 ASN A C 1
ATOM 948 O O . ASN A 1 137 ? 69.858 0.413 35.918 1.00 36.53 212 ASN A O 1
ATOM 953 N N . ALA A 1 138 ? 68.797 1.461 37.597 1.00 33.18 213 ALA A N 1
ATOM 954 C CA . ALA A 1 138 ? 69.637 2.653 37.516 1.00 30.14 213 ALA A CA 1
ATOM 955 C C . ALA A 1 138 ? 71.104 2.343 37.795 1.00 28.40 213 ALA A C 1
ATOM 956 O O . ALA A 1 138 ? 71.415 1.520 38.646 1.00 28.17 213 ALA A O 1
ATOM 958 N N . ILE A 1 139 ? 71.998 3.009 37.067 1.00 26.38 214 ILE A N 1
ATOM 959 C CA . ILE A 1 139 ? 73.429 2.815 37.240 1.00 25.10 214 ILE A CA 1
ATOM 960 C C . ILE A 1 139 ? 73.956 3.721 38.351 1.00 26.19 214 ILE A C 1
ATOM 961 O O . ILE A 1 139 ? 73.563 4.886 38.445 1.00 24.78 214 ILE A O 1
ATOM 966 N N . SER A 1 140 ? 74.851 3.185 39.181 1.00 25.14 215 SER A N 1
ATOM 967 C CA . SER A 1 140 ? 75.433 3.944 40.281 1.00 26.84 215 SER A CA 1
ATOM 968 C C . SER A 1 140 ? 76.921 3.660 40.465 1.00 28.34 215 SER A C 1
ATOM 969 O O . SER A 1 140 ? 77.561 4.206 41.365 1.00 29.61 215 SER A O 1
ATOM 972 N N . ASP A 1 141 ? 77.470 2.817 39.598 1.00 29.04 216 ASP A N 1
ATOM 973 C CA . ASP A 1 141 ? 78.879 2.430 39.662 1.00 28.25 216 ASP A CA 1
ATOM 974 C C . ASP A 1 141 ? 79.822 3.582 39.353 1.00 28.56 216 ASP A C 1
ATOM 975 O O . ASP A 1 141 ? 79.823 4.102 38.243 1.00 28.44 216 ASP A O 1
ATOM 980 N N . ASN A 1 142 ? 80.631 3.967 40.337 1.00 29.35 217 ASN A N 1
ATOM 981 C CA . ASN A 1 142 ? 81.589 5.055 40.170 1.00 30.20 217 ASN A CA 1
ATOM 982 C C . ASN A 1 142 ? 82.729 4.666 39.255 1.00 28.87 217 ASN A C 1
ATOM 983 O O . ASN A 1 142 ? 83.576 5.495 38.925 1.00 29.24 217 ASN A O 1
ATOM 988 N N . ALA A 1 143 ? 82.767 3.396 38.864 1.00 27.68 218 ALA A N 1
ATOM 989 C CA . ALA A 1 143 ? 83.795 2.929 37.949 1.00 26.67 218 ALA A CA 1
ATOM 990 C C . ALA A 1 143 ? 83.365 3.415 36.575 1.00 26.77 218 ALA A C 1
ATOM 991 O O . ALA A 1 143 ? 84.196 3.668 35.708 1.00 27.19 218 ALA A O 1
ATOM 993 N N . ILE A 1 144 ? 82.050 3.548 36.405 1.00 26.71 219 ILE A N 1
ATOM 994 C CA . ILE A 1 144 ? 81.441 3.998 35.156 1.00 26.09 219 ILE A CA 1
ATOM 995 C C . ILE A 1 144 ? 81.103 5.492 35.208 1.00 27.93 219 ILE A C 1
ATOM 996 O O . ILE A 1 144 ? 81.544 6.260 34.354 1.00 28.31 219 ILE A O 1
ATOM 1001 N N . ILE A 1 145 ? 80.325 5.900 36.210 1.00 28.65 220 ILE A N 1
ATOM 1002 C CA . ILE A 1 145 ? 79.952 7.308 36.370 1.00 27.39 220 ILE A CA 1
ATOM 1003 C C . ILE A 1 145 ? 81.183 8.116 36.770 1.00 29.64 220 ILE A C 1
ATOM 1004 O O . ILE A 1 145 ? 81.848 7.792 37.750 1.00 29.29 220 ILE A O 1
ATOM 1009 N N . HIS A 1 146 ? 81.494 9.159 36.006 1.00 31.75 221 HIS A N 1
ATOM 1010 C CA . HIS A 1 146 ? 82.662 9.992 36.301 1.00 35.03 221 HIS A CA 1
ATOM 1011 C C . HIS A 1 146 ? 82.294 11.430 36.668 1.00 35.25 221 HIS A C 1
ATOM 1012 O O . HIS A 1 146 ? 81.227 11.925 36.309 1.00 35.45 221 HIS A O 1
ATOM 1019 N N . GLY A 1 147 ? 83.189 12.094 37.394 1.00 35.26 222 GLY A N 1
ATOM 1020 C CA . GLY A 1 147 ? 82.966 13.477 37.783 1.00 34.71 222 GLY A CA 1
ATOM 1021 C C . GLY A 1 147 ? 81.760 13.777 38.655 1.00 33.80 222 GLY A C 1
ATOM 1022 O O . GLY A 1 147 ? 81.277 12.917 39.396 1.00 33.56 222 GLY A O 1
ATOM 1023 N N . SER A 1 148 ? 81.273 15.014 38.554 1.00 33.43 223 SER A N 1
ATOM 1024 C CA . SER A 1 148 ? 80.129 15.484 39.334 1.00 30.57 223 SER A CA 1
ATOM 1025 C C . SER A 1 148 ? 78.884 14.614 39.193 1.00 29.58 223 SER A C 1
ATOM 1026 O O . SER A 1 148 ? 78.025 14.615 40.072 1.00 29.45 223 SER A O 1
ATOM 1029 N N . ALA A 1 149 ? 78.791 13.875 38.088 1.00 29.47 224 ALA A N 1
ATOM 1030 C CA . ALA A 1 149 ? 77.653 12.988 37.841 1.00 28.44 224 ALA A CA 1
ATOM 1031 C C . ALA A 1 149 ? 77.524 11.939 38.943 1.00 29.08 224 ALA A C 1
ATOM 1032 O O . ALA A 1 149 ? 76.439 11.406 39.177 1.00 28.54 224 ALA A O 1
ATOM 1034 N N . GLN A 1 150 ? 78.632 11.649 39.620 1.00 30.54 225 GLN A N 1
ATOM 1035 C CA . GLN A 1 150 ? 78.627 10.668 40.705 1.00 33.24 225 GLN A CA 1
ATOM 1036 C C . GLN A 1 150 ? 77.735 11.183 41.816 1.00 33.68 225 GLN A C 1
ATOM 1037 O O . GLN A 1 150 ? 77.150 10.410 42.563 1.00 34.61 225 GLN A O 1
ATOM 1043 N N . ASN A 1 151 ? 77.620 12.504 41.899 1.00 35.44 226 ASN A N 1
ATOM 1044 C CA . ASN A 1 151 ? 76.816 13.151 42.926 1.00 35.36 226 ASN A CA 1
ATOM 1045 C C . ASN A 1 151 ? 75.416 13.547 42.470 1.00 35.68 226 ASN A C 1
ATOM 1046 O O . ASN A 1 151 ? 74.421 13.067 43.018 1.00 36.64 226 ASN A O 1
ATOM 1051 N N . ARG A 1 152 ? 75.346 14.431 41.477 1.00 34.13 227 ARG A N 1
ATOM 1052 C CA . ARG A 1 152 ? 74.071 14.919 40.938 1.00 30.48 227 ARG A CA 1
ATOM 1053 C C . ARG A 1 152 ? 73.988 14.580 39.457 1.00 27.61 227 ARG A C 1
ATOM 1054 O O . ARG A 1 152 ? 74.846 14.967 38.665 1.00 26.90 227 ARG A O 1
ATOM 1062 N N . ARG A 1 153 ? 72.936 13.874 39.076 1.00 24.86 228 ARG A N 1
ATOM 1063 C CA . ARG A 1 153 ? 72.802 13.445 37.700 1.00 23.17 228 ARG A CA 1
ATOM 1064 C C . ARG A 1 153 ? 71.398 13.001 37.353 1.00 21.12 228 ARG A C 1
ATOM 1065 O O . ARG A 1 153 ? 70.559 12.819 38.217 1.00 22.74 228 ARG A O 1
ATOM 1073 N N . ILE A 1 154 ? 71.167 12.808 36.064 1.00 19.47 229 ILE A N 1
ATOM 1074 C CA . ILE A 1 154 ? 69.889 12.325 35.577 1.00 19.98 229 ILE A CA 1
ATOM 1075 C C . ILE A 1 154 ? 70.217 11.188 34.626 1.00 18.57 229 ILE A C 1
ATOM 1076 O O . ILE A 1 154 ? 71.198 11.253 33.882 1.00 18.86 229 ILE A O 1
ATOM 1081 N N . GLU A 1 155 ? 69.417 10.135 34.664 1.00 15.83 230 GLU A N 1
ATOM 1082 C CA . GLU A 1 155 ? 69.647 9.023 33.769 1.00 17.10 230 GLU A CA 1
ATOM 1083 C C . GLU A 1 155 ? 68.417 8.753 32.941 1.00 17.61 230 GLU A C 1
ATOM 1084 O O . GLU A 1 155 ? 67.289 8.908 33.410 1.00 16.32 230 GLU A O 1
ATOM 1090 N N . ILE A 1 156 ? 68.656 8.365 31.694 1.00 16.90 231 ILE A N 1
ATOM 1091 C CA . ILE A 1 156 ? 67.585 8.040 30.774 1.00 16.77 231 ILE A CA 1
ATOM 1092 C C . ILE A 1 156 ? 67.931 6.656 30.272 1.00 17.68 231 ILE A C 1
ATOM 1093 O O . ILE A 1 156 ? 68.993 6.450 29.684 1.00 16.28 231 ILE A O 1
ATOM 1098 N N . GLN A 1 157 ? 67.033 5.710 30.524 1.00 18.17 232 GLN A N 1
ATOM 1099 C CA . GLN A 1 157 ? 67.256 4.334 30.142 1.00 19.48 232 GLN A CA 1
ATOM 1100 C C . GLN A 1 157 ? 66.144 3.767 29.293 1.00 21.71 232 GLN A C 1
ATOM 1101 O O . GLN A 1 157 ? 64.970 4.095 29.485 1.00 19.58 232 GLN A O 1
ATOM 1107 N N . TRP A 1 158 ? 66.533 2.910 28.353 1.00 22.28 233 TRP A N 1
ATOM 1108 C CA . TRP A 1 158 ? 65.593 2.218 27.491 1.00 22.89 233 TRP A CA 1
ATOM 1109 C C . TRP A 1 158 ? 66.181 0.875 27.076 1.00 25.79 233 TRP A C 1
ATOM 1110 O O . TRP A 1 158 ? 67.355 0.585 27.337 1.00 25.31 233 TRP A O 1
ATOM 1121 N N . PHE A 1 159 ? 65.352 0.046 26.458 1.00 27.78 234 PHE A N 1
ATOM 1122 C CA . PHE A 1 159 ? 65.773 -1.277 26.034 1.00 30.29 234 PHE A CA 1
ATOM 1123 C C . PHE A 1 159 ? 65.568 -1.412 24.540 1.00 31.95 234 PHE A C 1
ATOM 1124 O O . PHE A 1 159 ? 64.540 -1.010 24.008 1.00 32.44 234 PHE A O 1
ATOM 1132 N N . THR A 1 160 ? 66.575 -1.953 23.865 1.00 35.20 235 THR A N 1
ATOM 1133 C CA . THR A 1 160 ? 66.546 -2.104 22.418 1.00 38.55 235 THR A CA 1
ATOM 1134 C C . THR A 1 160 ? 66.951 -3.504 21.964 1.00 40.94 235 THR A C 1
ATOM 1135 O O . THR A 1 160 ? 67.706 -4.194 22.644 1.00 40.84 235 THR A O 1
ATOM 1139 N N . SER A 1 161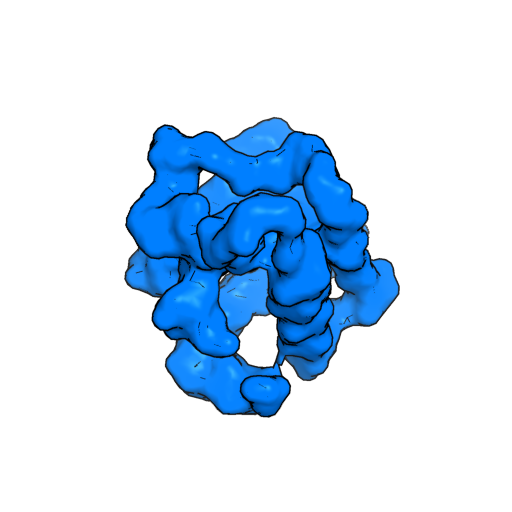 ? 66.451 -3.909 20.801 1.00 43.53 236 SER A N 1
ATOM 1140 C CA . SER A 1 161 ? 66.749 -5.224 20.244 1.00 46.17 236 SER A CA 1
ATOM 1141 C C . SER A 1 161 ? 67.595 -5.082 18.977 1.00 46.56 236 SER A C 1
ATOM 1142 O O . SER A 1 161 ? 67.702 -6.011 18.181 1.00 45.21 236 SER A O 1
ATOM 1145 N N . GLU A 1 162 ? 68.199 -3.908 18.811 1.00 48.66 237 GLU A N 1
ATOM 1146 C CA . GLU A 1 162 ? 69.030 -3.606 17.646 1.00 49.89 237 GLU A CA 1
ATOM 1147 C C . GLU A 1 162 ? 70.183 -4.590 17.471 1.00 50.83 237 GLU A C 1
ATOM 1148 O O . GLU A 1 162 ? 70.659 -4.810 16.358 1.00 51.08 237 GLU A O 1
ATOM 1154 N N . GLY A 1 163 ? 70.631 -5.173 18.577 1.00 51.74 238 GLY A N 1
ATOM 1155 C CA . GLY A 1 163 ? 71.724 -6.130 18.532 1.00 51.90 238 GLY A CA 1
ATOM 1156 C C . GLY A 1 163 ? 71.291 -7.517 18.089 1.00 52.14 238 GLY A C 1
ATOM 1157 O O . GLY A 1 163 ? 72.122 -8.239 17.496 1.00 51.82 238 GLY A O 1
#